Protein AF-A0A7V2LFA2-F1 (afdb_monomer_lite)

Foldseek 3Di:
DKDFDADPLRFGAFIADPVRDTQKGFDADPLFHTPDMDHDDPDQQGGSRFGQDPVRWTCPPVFTAHSVVSGTPDDDPDDDD

Radius of gyration: 14.29 Å; chains: 1; bounding box: 28×20×48 Å

pLDDT: mean 96.76, std 3.0, range [82.0, 98.69]

Secondary structure (DSSP, 8-state):
--EEEE-TTS-EEEEE-TTS-EEEEEEE-TTS-EEEEEE----SB-GGGPEE-TTS-EE-SSSEEETTTTEESS--S----

Structure (mmCIF, N/CA/C/O backbone):
data_AF-A0A7V2LFA2-F1
#
_entry.id   AF-A0A7V2LFA2-F1
#
loop_
_atom_site.group_PDB
_atom_site.id
_atom_site.type_symbol
_atom_site.label_atom_id
_atom_site.label_alt_id
_atom_site.label_comp_id
_atom_site.label_asym_id
_atom_site.label_entity_id
_atom_site.label_seq_id
_atom_site.pdbx_PDB_ins_code
_atom_site.Cartn_x
_atom_site.Cartn_y
_atom_site.Cartn_z
_atom_site.occupancy
_atom_site.B_iso_or_equiv
_atom_site.auth_seq_id
_atom_site.auth_comp_id
_atom_site.auth_asym_id
_atom_site.auth_atom_id
_atom_site.pdbx_PDB_model_num
ATOM 1 N N . MET A 1 1 ? 6.268 -11.764 -18.544 1.00 88.06 1 MET A N 1
ATOM 2 C CA . MET A 1 1 ? 6.235 -12.073 -17.095 1.00 88.06 1 MET A CA 1
ATOM 3 C C . MET A 1 1 ? 6.698 -10.834 -16.351 1.00 88.06 1 MET A C 1
ATOM 5 O O . MET A 1 1 ? 7.575 -10.152 -16.871 1.00 88.06 1 MET A O 1
ATOM 9 N N . ARG A 1 2 ? 6.138 -10.547 -15.175 1.00 94.12 2 ARG A N 1
ATOM 10 C CA . ARG A 1 2 ? 6.677 -9.535 -14.262 1.00 94.12 2 ARG A CA 1
ATOM 11 C C . ARG A 1 2 ? 7.059 -10.186 -12.941 1.00 94.12 2 ARG A C 1
ATOM 13 O O . ARG A 1 2 ? 6.400 -11.137 -12.522 1.00 94.12 2 ARG A O 1
ATOM 20 N N . PHE A 1 3 ? 8.103 -9.674 -12.304 1.00 96.62 3 PHE A N 1
ATOM 21 C CA . PHE A 1 3 ? 8.579 -10.147 -11.008 1.00 96.62 3 PHE A CA 1
ATOM 22 C C . PHE A 1 3 ? 8.454 -9.033 -9.979 1.00 96.62 3 PHE A C 1
ATOM 24 O O . PHE A 1 3 ? 8.870 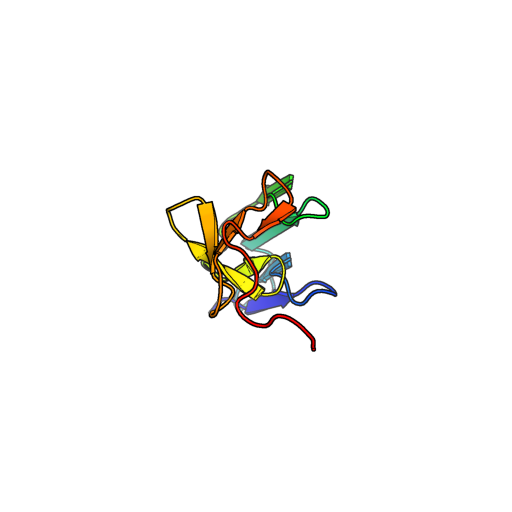-7.907 -10.243 1.00 96.62 3 PHE A O 1
ATOM 31 N N . VAL A 1 4 ? 7.880 -9.352 -8.821 1.00 97.56 4 VAL A N 1
ATOM 32 C CA . VAL A 1 4 ? 7.719 -8.419 -7.703 1.00 97.56 4 VAL A CA 1
ATOM 33 C C . VAL A 1 4 ? 8.858 -8.629 -6.715 1.00 97.56 4 VAL A C 1
ATOM 35 O O . VAL A 1 4 ? 9.019 -9.722 -6.176 1.00 97.56 4 VAL A O 1
ATOM 38 N N . HIS A 1 5 ? 9.609 -7.567 -6.450 1.00 97.62 5 HIS A N 1
ATOM 39 C CA . HIS A 1 5 ? 10.639 -7.520 -5.417 1.00 97.62 5 HIS A CA 1
ATOM 40 C C . HIS A 1 5 ? 10.081 -6.823 -4.186 1.00 97.62 5 HIS A C 1
ATOM 42 O O . HIS A 1 5 ? 9.466 -5.757 -4.294 1.00 97.62 5 HIS A O 1
ATOM 48 N N . GLN A 1 6 ? 10.286 -7.430 -3.023 1.00 98.19 6 GLN A N 1
ATOM 49 C CA . GLN A 1 6 ? 9.710 -6.965 -1.768 1.00 98.19 6 GLN A CA 1
ATOM 50 C C . GLN A 1 6 ? 10.717 -6.182 -0.919 1.00 98.19 6 GLN A C 1
ATOM 52 O O . GLN A 1 6 ? 11.925 -6.403 -0.998 1.00 98.19 6 GLN A O 1
ATOM 57 N N . ASP A 1 7 ? 10.207 -5.280 -0.084 1.00 97.19 7 ASP A N 1
ATOM 58 C CA . ASP A 1 7 ? 10.960 -4.647 0.995 1.00 97.19 7 ASP A CA 1
ATOM 59 C C . ASP A 1 7 ? 11.057 -5.547 2.246 1.00 97.19 7 ASP A C 1
ATOM 61 O O . ASP A 1 7 ? 10.557 -6.672 2.289 1.00 97.19 7 ASP A O 1
ATOM 65 N N . HIS A 1 8 ? 11.702 -5.034 3.298 1.00 97.12 8 HIS A N 1
ATOM 66 C CA . HIS A 1 8 ? 11.896 -5.742 4.568 1.00 97.12 8 HIS A CA 1
ATOM 67 C C . HIS A 1 8 ? 10.597 -6.085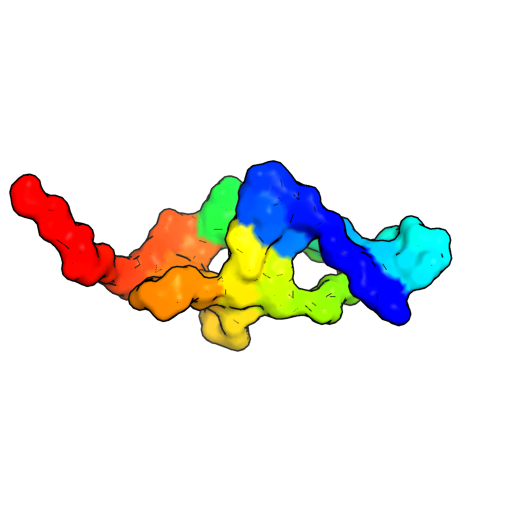 5.321 1.00 97.12 8 HIS A C 1
ATOM 69 O O . HIS A 1 8 ? 10.614 -6.968 6.176 1.00 97.12 8 HIS A O 1
ATOM 75 N N . LEU A 1 9 ? 9.479 -5.415 5.020 1.00 97.00 9 LEU A N 1
ATOM 76 C CA . LEU A 1 9 ? 8.159 -5.727 5.571 1.00 97.00 9 LEU A CA 1
ATOM 77 C C . LEU A 1 9 ? 7.337 -6.608 4.626 1.00 97.00 9 LEU A C 1
ATOM 79 O O . LEU A 1 9 ? 6.148 -6.807 4.857 1.00 97.00 9 LEU A O 1
ATOM 83 N N . SER A 1 10 ? 7.953 -7.160 3.577 1.00 97.31 10 SER A N 1
ATOM 84 C CA . SER A 1 10 ? 7.288 -7.933 2.522 1.00 97.31 10 SER A CA 1
ATOM 85 C C . SER A 1 10 ? 6.347 -7.107 1.630 1.00 97.31 10 SER A C 1
ATOM 87 O O . SER A 1 10 ? 5.549 -7.671 0.876 1.00 97.31 10 SER A O 1
ATOM 89 N N . GLY A 1 11 ? 6.418 -5.774 1.689 1.00 97.56 11 GLY A N 1
ATOM 90 C CA . GLY A 1 11 ? 5.671 -4.900 0.793 1.00 97.56 11 GLY A CA 1
ATOM 91 C C . GLY A 1 11 ? 6.286 -4.851 -0.601 1.00 97.56 11 GLY A C 1
ATOM 92 O O . GLY A 1 11 ? 7.501 -4.925 -0.739 1.00 97.56 11 GLY A O 1
ATOM 93 N N . THR A 1 12 ? 5.471 -4.714 -1.649 1.00 98.25 12 THR A N 1
ATOM 94 C CA . THR A 1 12 ? 5.981 -4.511 -3.022 1.00 98.25 12 THR A CA 1
ATOM 95 C C . THR A 1 12 ? 6.876 -3.276 -3.066 1.00 98.25 12 THR A C 1
ATOM 97 O O . THR A 1 12 ? 6.438 -2.227 -2.610 1.00 98.25 12 THR A O 1
ATOM 100 N N . ALA A 1 13 ? 8.078 -3.372 -3.634 1.00 98.19 13 ALA A N 1
ATOM 101 C CA . ALA A 1 13 ? 9.024 -2.259 -3.739 1.00 98.19 13 ALA A CA 1
ATOM 102 C C . ALA A 1 13 ? 9.398 -1.942 -5.194 1.00 98.19 13 ALA A C 1
ATOM 104 O O . ALA A 1 13 ? 9.267 -0.799 -5.631 1.00 98.19 13 ALA A O 1
ATOM 105 N N . VAL A 1 14 ? 9.832 -2.950 -5.955 1.00 98.38 14 VAL A N 1
ATOM 106 C CA . VAL A 1 14 ? 10.295 -2.815 -7.348 1.00 98.38 14 VAL A CA 1
ATOM 107 C C . VAL A 1 14 ? 9.697 -3.934 -8.189 1.00 98.38 14 VAL A C 1
ATOM 109 O O . VAL A 1 14 ? 9.469 -5.034 -7.688 1.00 98.38 14 VAL A O 1
ATOM 112 N N . ILE A 1 15 ? 9.452 -3.665 -9.469 1.00 98.25 15 ILE A N 1
ATOM 113 C CA . ILE A 1 15 ? 8.931 -4.640 -10.420 1.00 98.25 15 ILE A CA 1
ATOM 114 C C . ILE A 1 15 ? 9.804 -4.669 -11.657 1.00 98.25 15 ILE A C 1
ATOM 116 O O . ILE A 1 15 ? 10.084 -3.625 -12.245 1.00 98.25 15 ILE A O 1
ATOM 120 N N . THR A 1 16 ? 10.197 -5.875 -12.062 1.00 98.12 16 THR A N 1
ATOM 121 C CA . THR A 1 16 ? 11.035 -6.096 -13.243 1.00 98.12 16 THR A CA 1
ATOM 122 C C . THR A 1 16 ? 10.321 -6.917 -14.311 1.00 98.12 16 THR A C 1
ATOM 124 O O . THR A 1 16 ? 9.470 -7.755 -13.994 1.00 98.12 16 THR A O 1
ATOM 127 N N . ASN A 1 17 ? 10.663 -6.689 -15.580 1.00 97.25 17 ASN A N 1
ATOM 128 C CA . ASN A 1 17 ? 10.243 -7.543 -16.697 1.00 97.25 17 ASN A CA 1
ATOM 129 C C . ASN A 1 17 ? 11.116 -8.815 -16.805 1.00 97.25 17 ASN A C 1
ATOM 131 O O . ASN A 1 17 ? 11.931 -9.111 -15.929 1.00 97.25 17 ASN A O 1
ATOM 135 N N . THR A 1 18 ? 10.915 -9.596 -17.871 1.00 97.50 18 THR A N 1
ATOM 136 C CA . THR A 1 18 ? 11.678 -10.823 -18.169 1.00 97.50 18 THR A CA 1
ATOM 137 C C . THR A 1 18 ? 13.154 -10.589 -18.439 1.00 97.50 18 THR A C 1
ATOM 139 O O . THR A 1 18 ? 13.949 -11.493 -18.205 1.00 97.50 18 THR A O 1
ATOM 142 N N . ASP A 1 19 ? 13.505 -9.389 -18.885 1.00 97.81 19 ASP A N 1
ATOM 143 C CA . ASP A 1 19 ? 14.869 -8.992 -19.226 1.00 97.81 19 ASP A CA 1
ATOM 144 C C . ASP A 1 19 ? 15.608 -8.386 -18.017 1.00 97.81 19 ASP A C 1
ATOM 146 O O . ASP A 1 19 ? 16.783 -8.038 -18.102 1.00 97.81 19 ASP A O 1
ATOM 150 N N . GLY A 1 20 ? 14.937 -8.305 -16.859 1.00 96.62 20 GLY A N 1
ATOM 151 C CA . GLY A 1 20 ? 15.486 -7.771 -15.612 1.00 96.62 20 GLY A CA 1
ATOM 152 C C . GLY A 1 20 ? 15.418 -6.246 -15.494 1.00 96.62 20 GLY A C 1
ATOM 153 O O . GLY A 1 20 ? 15.944 -5.690 -14.533 1.00 96.62 20 GLY A O 1
ATOM 154 N N . GLU A 1 21 ? 14.757 -5.563 -16.427 1.00 97.94 21 GLU A N 1
ATOM 155 C CA . GLU A 1 21 ? 14.618 -4.106 -16.416 1.00 97.94 21 GLU A CA 1
ATOM 156 C C . GLU A 1 21 ? 13.518 -3.668 -15.442 1.00 97.94 21 GLU A C 1
ATOM 158 O O . GLU A 1 21 ? 12.450 -4.286 -15.384 1.00 97.94 21 GLU A O 1
ATOM 163 N N . GLU A 1 22 ? 13.752 -2.582 -14.695 1.00 97.81 22 GLU A N 1
ATOM 164 C CA . GLU A 1 22 ? 12.734 -1.974 -13.830 1.00 97.81 22 GLU A CA 1
ATOM 165 C C . GLU A 1 22 ? 11.603 -1.373 -14.677 1.00 97.81 22 GLU A C 1
ATOM 167 O O . GLU A 1 22 ? 11.809 -0.463 -15.477 1.00 97.81 22 GLU A O 1
ATOM 172 N N . VAL A 1 23 ? 10.384 -1.864 -14.456 1.00 98.12 23 VAL A N 1
ATOM 173 C CA . VAL A 1 23 ? 9.155 -1.395 -15.118 1.00 98.12 23 VAL A CA 1
ATOM 174 C C . VAL A 1 23 ? 8.213 -0.657 -14.170 1.00 98.12 23 VAL A C 1
ATOM 176 O O . VAL A 1 23 ? 7.193 -0.116 -14.605 1.00 98.12 23 VAL A O 1
ATOM 179 N N . GLY A 1 24 ? 8.537 -0.627 -12.879 1.00 98.19 24 GLY A N 1
ATOM 180 C CA . GLY A 1 24 ? 7.845 0.186 -11.894 1.00 98.19 24 GLY A CA 1
ATOM 181 C C . GLY A 1 24 ? 8.401 0.014 -10.491 1.00 98.19 24 GLY A C 1
ATOM 182 O O . GLY A 1 24 ? 8.996 -1.010 -10.155 1.00 98.19 24 GLY A O 1
ATOM 183 N N . SER A 1 25 ? 8.167 1.012 -9.652 1.00 98.31 25 SER A N 1
ATOM 184 C CA . SER A 1 25 ? 8.486 0.956 -8.231 1.00 98.31 25 SER A CA 1
ATOM 185 C C . SER A 1 25 ? 7.485 1.747 -7.399 1.00 98.31 25 SER A C 1
ATOM 187 O O . SER A 1 25 ? 6.693 2.557 -7.894 1.00 98.31 25 SER A O 1
ATOM 189 N N . ILE A 1 26 ? 7.474 1.464 -6.103 1.00 98.56 26 ILE A N 1
ATOM 190 C CA . ILE A 1 26 ? 6.617 2.121 -5.126 1.00 98.56 26 ILE A CA 1
ATOM 191 C C . ILE A 1 26 ? 7.380 2.301 -3.817 1.00 98.56 26 ILE A C 1
ATOM 193 O O . ILE A 1 26 ? 8.181 1.462 -3.412 1.00 98.56 26 ILE A O 1
ATOM 197 N N . LYS A 1 27 ? 7.151 3.436 -3.159 1.00 98.31 27 LYS A N 1
ATOM 198 C CA . LYS A 1 27 ? 7.681 3.740 -1.830 1.00 98.31 27 LYS A CA 1
ATOM 199 C C . LYS A 1 27 ? 6.528 4.122 -0.925 1.00 98.31 27 LYS A C 1
ATOM 201 O O . LYS A 1 27 ? 5.604 4.805 -1.367 1.00 98.31 27 LYS A O 1
ATOM 206 N N . TYR A 1 28 ? 6.625 3.742 0.340 1.00 98.50 28 TYR A N 1
ATOM 207 C CA . TYR A 1 28 ? 5.600 4.003 1.343 1.00 98.50 28 TYR A CA 1
ATOM 208 C C . TYR A 1 28 ? 6.090 5.009 2.386 1.00 98.50 28 TYR A C 1
ATOM 210 O O . TYR A 1 28 ? 7.287 5.104 2.672 1.00 98.50 28 TYR A O 1
ATOM 218 N N . TYR A 1 29 ? 5.158 5.755 2.968 1.00 98.19 29 TYR A N 1
ATOM 219 C CA . TYR A 1 29 ? 5.332 6.332 4.296 1.00 98.19 29 TYR A CA 1
ATOM 220 C C . TYR A 1 29 ? 5.308 5.220 5.362 1.00 98.19 29 TYR A C 1
ATOM 222 O O . TYR A 1 29 ? 4.870 4.106 5.065 1.00 98.19 29 TYR A O 1
ATOM 230 N N . PRO A 1 30 ? 5.744 5.490 6.610 1.00 97.44 30 PRO A N 1
ATOM 231 C CA . PRO A 1 30 ? 5.849 4.459 7.649 1.00 97.44 30 PRO A CA 1
ATOM 232 C C . PRO A 1 30 ? 4.564 3.655 7.913 1.00 97.44 30 PRO A C 1
ATOM 234 O O . PRO A 1 30 ? 4.649 2.491 8.286 1.00 97.44 30 PRO A O 1
ATOM 237 N N . TYR A 1 31 ? 3.392 4.257 7.689 1.00 98.31 31 TYR A N 1
ATOM 238 C CA . TYR A 1 31 ? 2.078 3.632 7.890 1.00 98.31 31 TYR A CA 1
ATOM 239 C C . TYR A 1 31 ? 1.404 3.166 6.587 1.00 98.31 31 TYR A C 1
ATOM 241 O O . TYR A 1 31 ? 0.204 2.926 6.553 1.00 98.31 31 TYR A O 1
ATOM 249 N N . GLY A 1 32 ? 2.161 3.025 5.498 1.00 97.88 32 GLY A N 1
ATOM 250 C CA . GLY A 1 32 ? 1.689 2.349 4.285 1.00 97.88 32 GLY A CA 1
ATOM 251 C C . GLY A 1 32 ? 1.031 3.225 3.225 1.00 97.88 32 GLY A C 1
ATOM 252 O O . GLY A 1 32 ? 0.689 2.713 2.155 1.00 97.88 32 GLY A O 1
ATOM 253 N N . GLU A 1 33 ? 0.894 4.532 3.468 1.00 98.06 33 GLU A N 1
ATOM 254 C CA . GLU A 1 33 ? 0.455 5.467 2.431 1.00 98.06 33 GLU A CA 1
ATOM 255 C C . GLU A 1 33 ? 1.515 5.536 1.324 1.00 98.06 33 GLU A C 1
ATOM 257 O O . GLU A 1 33 ? 2.720 5.486 1.588 1.00 98.06 33 GLU A O 1
ATOM 262 N N . THR A 1 34 ? 1.082 5.630 0.067 1.00 97.12 34 THR A N 1
ATOM 263 C CA . THR A 1 34 ? 2.007 5.693 -1.069 1.00 97.12 34 THR A CA 1
ATOM 264 C C . THR A 1 34 ? 2.729 7.038 -1.075 1.00 97.12 34 THR A C 1
ATOM 266 O O . THR A 1 34 ? 2.133 8.072 -1.350 1.00 97.12 34 THR A O 1
ATOM 269 N N . ARG A 1 35 ? 4.039 7.019 -0.822 1.00 97.94 35 ARG A N 1
ATOM 270 C CA . ARG A 1 35 ? 4.903 8.203 -0.894 1.00 97.94 35 ARG A CA 1
ATOM 271 C C . ARG A 1 35 ? 5.234 8.580 -2.335 1.00 97.94 35 ARG A C 1
ATOM 273 O O . ARG A 1 35 ? 5.324 9.756 -2.666 1.00 97.94 35 ARG A O 1
ATOM 280 N N . SER A 1 36 ? 5.479 7.585 -3.182 1.00 98.00 36 SER A N 1
ATOM 281 C CA . SER A 1 36 ? 5.746 7.783 -4.609 1.00 98.00 36 SER A CA 1
ATOM 282 C C . SER A 1 36 ? 5.585 6.474 -5.366 1.00 98.00 36 SER A C 1
ATOM 284 O O . SER A 1 36 ? 5.915 5.419 -4.824 1.00 98.00 36 SER A O 1
ATOM 286 N N . THR A 1 37 ? 5.178 6.547 -6.629 1.00 97.94 37 THR A N 1
ATOM 287 C CA . THR A 1 37 ? 5.173 5.408 -7.550 1.00 97.94 37 THR A CA 1
ATOM 288 C C . THR A 1 37 ? 5.716 5.818 -8.914 1.00 97.94 37 THR A C 1
ATOM 290 O O . THR A 1 37 ? 5.590 6.976 -9.313 1.00 97.94 37 THR A O 1
ATOM 293 N N . THR A 1 38 ? 6.341 4.877 -9.609 1.00 98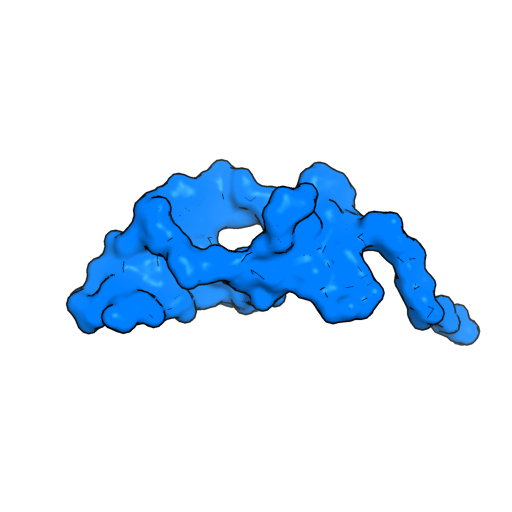.19 38 THR A N 1
ATOM 294 C CA . THR A 1 38 ? 6.818 5.026 -10.984 1.00 98.19 38 THR A CA 1
ATOM 295 C C . THR A 1 38 ? 6.363 3.824 -11.808 1.00 98.19 38 THR A C 1
ATOM 297 O O . THR A 1 38 ? 6.153 2.732 -11.273 1.00 98.19 38 THR A O 1
ATOM 300 N N . GLY A 1 39 ? 6.231 4.018 -13.121 1.00 96.88 39 GLY A N 1
ATOM 301 C CA . GLY A 1 39 ? 5.926 2.935 -14.052 1.00 96.88 39 GLY A CA 1
ATOM 302 C C . GLY A 1 39 ? 4.593 2.237 -13.768 1.00 96.88 39 GLY A C 1
ATOM 303 O O . GLY A 1 39 ? 3.616 2.865 -13.362 1.00 96.88 39 GLY A O 1
ATOM 304 N N . THR A 1 40 ? 4.536 0.930 -14.021 1.00 93.56 40 THR A N 1
ATOM 305 C CA . THR A 1 40 ? 3.325 0.116 -13.838 1.00 93.56 40 THR A CA 1
ATOM 306 C C . THR A 1 40 ? 3.580 -0.996 -12.834 1.00 93.56 40 THR A C 1
ATOM 308 O O . THR A 1 40 ? 4.480 -1.814 -13.029 1.00 93.56 40 THR A O 1
ATOM 311 N N . LEU A 1 41 ? 2.753 -1.053 -11.785 1.00 94.69 41 LEU A N 1
ATOM 312 C CA . LEU A 1 41 ? 2.901 -2.063 -10.740 1.00 94.69 41 LEU A CA 1
ATOM 313 C C . LEU A 1 41 ? 2.248 -3.418 -11.094 1.00 94.69 41 LEU A C 1
ATOM 315 O O . LEU A 1 41 ? 2.737 -4.460 -10.697 1.00 94.69 41 LEU A O 1
ATOM 319 N N . GLU A 1 42 ? 1.130 -3.450 -11.821 1.00 91.62 42 GLU A N 1
ATOM 320 C CA . GLU A 1 42 ? 0.400 -4.708 -12.122 1.00 91.62 42 GLU A CA 1
ATOM 321 C C . GLU A 1 42 ? 0.163 -5.634 -10.898 1.00 91.62 42 GLU A C 1
ATOM 323 O O . GLU A 1 42 ? 0.059 -6.850 -11.033 1.00 91.62 42 GLU A O 1
ATOM 328 N N . THR A 1 43 ? 0.077 -5.065 -9.690 1.00 95.06 43 THR A N 1
ATOM 329 C CA . THR A 1 43 ? -0.225 -5.781 -8.445 1.00 95.06 43 THR A CA 1
ATOM 330 C C . THR A 1 43 ? -1.061 -4.903 -7.522 1.00 95.06 43 THR A C 1
ATOM 332 O O . THR A 1 43 ? -0.827 -3.697 -7.394 1.00 95.06 43 THR A O 1
ATOM 335 N N . ASP A 1 44 ? -2.034 -5.525 -6.867 1.00 96.56 44 ASP A N 1
ATOM 336 C CA . ASP A 1 44 ? -2.843 -4.941 -5.799 1.00 96.56 44 ASP A CA 1
ATOM 337 C C . ASP A 1 44 ? -2.233 -5.199 -4.409 1.00 96.56 44 ASP A C 1
ATOM 339 O O . ASP A 1 44 ? -2.546 -4.493 -3.450 1.00 96.56 44 ASP A O 1
ATOM 343 N N . LYS A 1 45 ? -1.301 -6.153 -4.294 1.00 97.56 45 LYS A N 1
ATOM 344 C CA . LYS A 1 45 ? -0.512 -6.390 -3.082 1.00 97.56 45 LYS A CA 1
ATOM 345 C C . LYS A 1 45 ? 0.571 -5.328 -2.956 1.00 97.56 45 LYS A C 1
ATOM 347 O O . LYS A 1 45 ? 1.507 -5.296 -3.759 1.00 97.56 45 LYS A O 1
ATOM 352 N N . LYS A 1 46 ? 0.445 -4.461 -1.953 1.00 97.88 46 LYS A N 1
ATOM 353 C CA . LYS A 1 46 ? 1.332 -3.310 -1.732 1.00 97.88 46 LYS A CA 1
ATOM 354 C C . LYS A 1 46 ? 1.966 -3.374 -0.345 1.00 97.88 46 LYS A C 1
ATOM 356 O O . LYS A 1 46 ? 2.732 -4.301 -0.095 1.00 97.88 46 LYS A O 1
ATOM 361 N N . PHE A 1 47 ? 1.684 -2.423 0.545 1.00 98.44 47 PHE A N 1
ATOM 362 C CA . PHE A 1 47 ? 2.292 -2.343 1.873 1.00 98.44 47 PHE A CA 1
ATOM 363 C C . PHE A 1 47 ? 2.115 -3.640 2.675 1.00 98.44 47 PHE A C 1
ATOM 365 O O . PHE A 1 47 ? 1.023 -4.205 2.749 1.00 98.44 47 PHE A O 1
ATOM 372 N N . THR A 1 48 ? 3.202 -4.132 3.277 1.00 98.06 48 THR A N 1
ATOM 373 C CA . THR A 1 48 ? 3.257 -5.402 4.037 1.00 98.06 48 THR A CA 1
ATOM 374 C C . THR A 1 48 ? 2.685 -6.630 3.302 1.00 98.06 48 THR A C 1
ATOM 376 O O . THR A 1 48 ? 2.197 -7.581 3.917 1.00 98.06 48 THR A O 1
ATOM 379 N N . GLY A 1 49 ? 2.673 -6.590 1.966 1.00 97.62 49 GLY A N 1
ATOM 380 C CA . GLY A 1 49 ? 2.143 -7.652 1.112 1.00 97.62 49 GLY A CA 1
ATOM 381 C C . GLY A 1 49 ? 0.614 -7.768 1.099 1.00 97.62 49 GLY A C 1
ATOM 382 O O . GLY A 1 49 ? 0.091 -8.719 0.517 1.00 97.62 49 GLY A O 1
ATOM 383 N N . GLN A 1 50 ? -0.110 -6.828 1.715 1.00 98.44 50 GLN A N 1
ATOM 384 C CA . GLN A 1 50 ? -1.572 -6.852 1.758 1.00 98.44 50 GLN A CA 1
ATOM 385 C C . GLN A 1 50 ? -2.188 -6.211 0.521 1.00 98.44 50 GLN A C 1
ATOM 387 O O . GLN A 1 50 ? -1.604 -5.312 -0.092 1.00 98.44 50 GLN A O 1
ATOM 392 N N . ARG A 1 51 ? -3.394 -6.667 0.174 1.00 98.25 51 ARG A N 1
ATOM 393 C CA . ARG A 1 51 ? -4.165 -6.114 -0.937 1.00 98.25 51 ARG A CA 1
ATOM 394 C C . ARG A 1 51 ? -4.685 -4.727 -0.569 1.00 98.25 51 ARG A C 1
ATOM 396 O O . ARG A 1 51 ? -5.450 -4.617 0.385 1.00 98.25 51 ARG A O 1
ATOM 403 N N . LEU A 1 52 ? -4.300 -3.712 -1.335 1.00 98.25 52 LEU A N 1
ATOM 404 C CA . LEU A 1 52 ? -4.984 -2.424 -1.360 1.00 98.25 52 LEU A CA 1
ATOM 405 C C . LEU A 1 52 ? -6.201 -2.561 -2.276 1.00 98.25 52 LEU A C 1
ATOM 407 O O . LEU A 1 52 ? -6.037 -2.894 -3.449 1.00 98.25 52 LEU A O 1
ATOM 411 N N . ASP A 1 53 ? -7.397 -2.349 -1.743 1.00 97.00 53 ASP A N 1
ATOM 412 C CA . ASP A 1 53 ? -8.623 -2.388 -2.538 1.00 97.00 53 ASP A CA 1
ATOM 413 C C . ASP A 1 53 ? -9.005 -1.006 -3.102 1.00 97.00 53 ASP A C 1
ATOM 415 O O . ASP A 1 53 ? -8.369 0.012 -2.814 1.00 97.00 53 ASP A O 1
ATOM 419 N N . ASP A 1 54 ? -10.077 -0.970 -3.894 1.00 96.44 54 ASP A N 1
ATOM 420 C CA . ASP A 1 54 ? -10.571 0.256 -4.533 1.00 96.44 54 ASP A CA 1
ATOM 421 C C . ASP A 1 54 ? -11.157 1.275 -3.538 1.00 96.44 54 ASP A C 1
ATOM 423 O O . ASP A 1 54 ? -11.400 2.425 -3.901 1.00 96.44 54 ASP A O 1
ATOM 427 N N . THR A 1 55 ? -11.368 0.886 -2.275 1.00 96.94 55 THR A N 1
ATOM 428 C CA . THR A 1 55 ? -11.768 1.807 -1.200 1.00 96.94 55 THR A CA 1
ATOM 429 C C . THR A 1 55 ? -10.581 2.584 -0.631 1.00 96.94 55 THR A C 1
ATOM 431 O O . THR A 1 55 ? -10.777 3.535 0.123 1.00 96.94 55 THR A O 1
ATOM 434 N N . GLY A 1 56 ? -9.349 2.211 -0.998 1.00 97.06 56 GLY A N 1
ATOM 435 C CA . GLY A 1 56 ? -8.124 2.782 -0.444 1.00 97.06 56 GLY A CA 1
ATOM 436 C C . GLY A 1 56 ? -7.693 2.136 0.875 1.00 97.06 56 GLY A C 1
ATOM 437 O O . GLY A 1 56 ? -6.782 2.642 1.529 1.00 97.06 56 GLY A O 1
ATOM 438 N N . LEU A 1 57 ? -8.315 1.018 1.260 1.00 98.44 57 LEU A N 1
ATOM 439 C CA . LEU A 1 57 ? -8.010 0.289 2.485 1.00 98.44 57 LEU A CA 1
ATOM 440 C C . LEU A 1 57 ? -7.213 -0.982 2.190 1.00 98.44 57 LEU A C 1
ATOM 442 O O . LEU A 1 57 ? -7.406 -1.666 1.183 1.00 98.44 57 LEU A O 1
ATOM 446 N N . TYR A 1 58 ? -6.325 -1.333 3.115 1.00 98.69 58 TY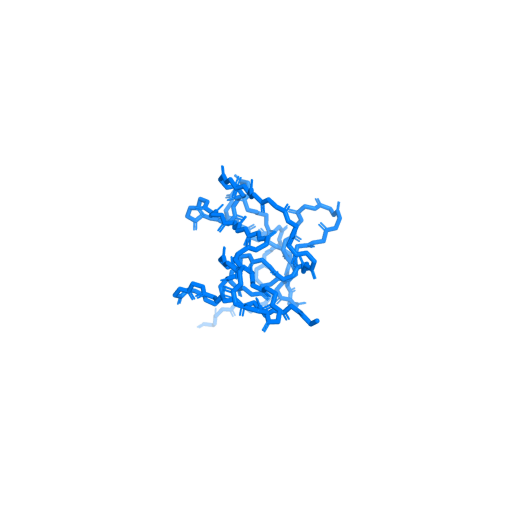R A N 1
ATOM 447 C CA . TYR A 1 58 ? -5.602 -2.596 3.073 1.00 98.69 58 TYR A CA 1
ATOM 448 C C . TYR A 1 58 ? -6.415 -3.705 3.734 1.00 98.69 58 TYR A C 1
ATOM 450 O O . TYR A 1 58 ? -6.779 -3.608 4.907 1.00 98.69 58 TYR A O 1
ATOM 458 N N . TYR A 1 59 ? -6.650 -4.794 3.007 1.00 98.44 59 TYR A N 1
ATOM 459 C CA . TYR A 1 59 ? -7.323 -5.975 3.536 1.00 98.44 59 TYR A CA 1
ATOM 460 C C . TYR A 1 59 ? -6.319 -6.925 4.206 1.00 98.44 59 TYR A C 1
ATOM 462 O O . TYR A 1 59 ? -5.566 -7.616 3.522 1.00 98.44 59 TYR A O 1
ATOM 470 N N . TYR A 1 60 ? -6.340 -6.991 5.543 1.00 97.88 60 TYR A N 1
ATOM 471 C CA . TYR A 1 60 ? -5.501 -7.881 6.369 1.00 97.88 60 TYR A CA 1
ATOM 472 C C . TYR A 1 60 ? -6.231 -9.178 6.762 1.00 97.88 60 TYR A C 1
ATOM 474 O O . TYR A 1 60 ? -5.988 -9.747 7.828 1.00 97.88 60 TYR A O 1
ATOM 482 N N . ASN A 1 61 ? -7.155 -9.653 5.925 1.00 96.69 61 ASN A N 1
ATOM 483 C CA . ASN A 1 61 ? -8.048 -10.793 6.173 1.00 96.69 61 ASN A CA 1
ATOM 484 C C . ASN A 1 61 ? -9.094 -10.558 7.277 1.00 96.69 61 ASN A C 1
ATOM 486 O O . ASN A 1 61 ? -10.292 -10.583 7.005 1.00 96.69 61 ASN A O 1
ATOM 490 N N . ALA A 1 62 ? -8.659 -10.309 8.514 1.00 96.94 62 ALA A N 1
ATOM 491 C CA . ALA A 1 62 ? -9.550 -10.128 9.661 1.00 96.94 62 ALA A CA 1
ATOM 492 C C . ALA A 1 62 ? -10.127 -8.707 9.761 1.00 96.94 62 ALA A C 1
ATOM 494 O O . ALA A 1 62 ? -11.225 -8.514 10.276 1.00 96.94 62 ALA A O 1
ATOM 495 N N . ARG A 1 63 ? -9.372 -7.703 9.301 1.00 97.69 63 ARG A N 1
ATOM 496 C CA . ARG A 1 63 ? -9.724 -6.283 9.411 1.00 97.69 63 ARG A CA 1
ATOM 497 C C . ARG A 1 63 ? -9.223 -5.499 8.206 1.00 97.69 63 ARG A C 1
ATOM 499 O O . ARG A 1 63 ? -8.256 -5.898 7.556 1.00 97.69 63 ARG A O 1
ATOM 506 N N . TYR A 1 64 ? -9.854 -4.356 7.969 1.00 98.44 64 TYR A N 1
ATOM 507 C CA . TYR A 1 64 ? -9.373 -3.351 7.028 1.00 98.44 64 TYR A CA 1
ATOM 508 C C . TYR A 1 64 ? -8.517 -2.311 7.751 1.00 98.44 64 TYR A C 1
ATOM 510 O O . TYR A 1 64 ? -8.859 -1.861 8.849 1.00 98.44 64 TYR A O 1
ATOM 518 N N . TYR A 1 65 ? -7.394 -1.957 7.139 1.00 98.69 65 TYR A N 1
ATOM 519 C CA . TYR A 1 65 ? -6.424 -0.994 7.642 1.00 98.69 65 TYR A CA 1
ATOM 520 C C . TYR A 1 65 ? -6.413 0.256 6.768 1.00 98.69 65 TYR A C 1
ATOM 522 O O . TYR A 1 65 ? -6.270 0.162 5.549 1.00 98.69 65 TYR A O 1
ATOM 530 N N . ASP A 1 66 ? -6.545 1.417 7.401 1.00 98.62 66 ASP A N 1
ATOM 531 C CA . ASP A 1 66 ? -6.442 2.719 6.758 1.00 98.62 66 ASP A CA 1
ATOM 532 C C . ASP A 1 66 ? -5.027 3.273 6.954 1.00 98.62 66 ASP A C 1
A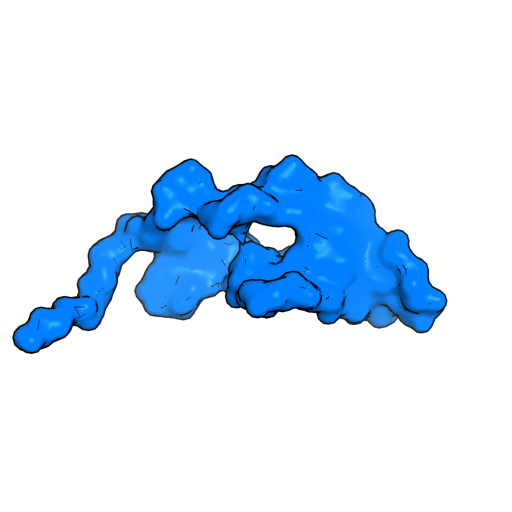TOM 534 O O . ASP A 1 66 ? -4.610 3.615 8.068 1.00 98.62 66 ASP A O 1
ATOM 538 N N . SER A 1 67 ? -4.285 3.359 5.851 1.00 98.12 67 SER A N 1
ATOM 539 C CA . SER A 1 67 ? -2.910 3.848 5.854 1.00 98.12 67 SER A CA 1
ATOM 540 C C . SER A 1 67 ? -2.786 5.360 6.038 1.00 98.12 67 SER A C 1
ATOM 542 O O . SER A 1 67 ? -1.715 5.827 6.416 1.00 98.12 67 SER A O 1
ATOM 544 N N . THR A 1 68 ? -3.855 6.127 5.793 1.00 97.94 68 THR A N 1
ATOM 545 C CA . THR A 1 68 ? -3.847 7.596 5.932 1.00 97.94 68 THR A CA 1
ATOM 546 C C . THR A 1 68 ? -3.814 8.021 7.401 1.00 97.94 68 THR A C 1
ATOM 548 O O . THR A 1 68 ? -3.178 9.007 7.766 1.00 97.94 68 THR A O 1
ATOM 551 N N . ILE A 1 69 ? -4.450 7.229 8.270 1.00 97.56 69 ILE A N 1
ATOM 552 C CA . ILE A 1 69 ? -4.501 7.443 9.725 1.00 97.56 69 ILE A CA 1
ATOM 553 C C . ILE A 1 69 ? -3.702 6.400 10.520 1.00 97.56 69 ILE A C 1
ATOM 555 O O . ILE A 1 69 ? -3.648 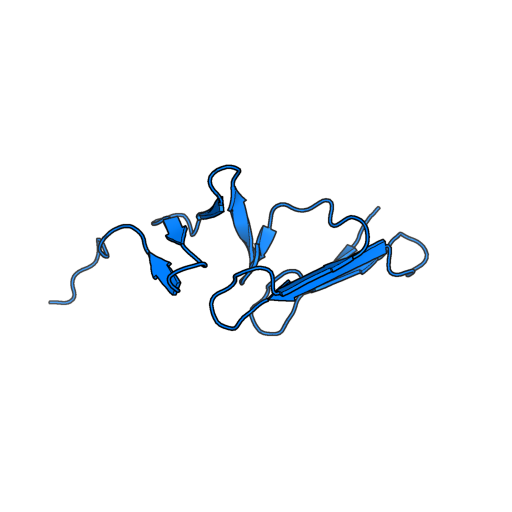6.456 11.751 1.00 97.56 69 ILE A O 1
ATOM 559 N N . GLY A 1 70 ? -3.100 5.433 9.828 1.00 97.94 70 GLY A N 1
ATOM 560 C CA . GLY A 1 70 ? -2.217 4.424 10.396 1.00 97.94 70 GLY A CA 1
ATOM 561 C C . GLY A 1 70 ? -2.889 3.440 11.356 1.00 97.94 70 GLY A C 1
ATOM 562 O O . GLY A 1 70 ? -2.261 3.029 12.334 1.00 97.94 70 GLY A O 1
ATOM 563 N N . ARG A 1 71 ? -4.156 3.061 11.128 1.00 98.25 71 ARG A N 1
ATOM 564 C CA . ARG A 1 71 ? -4.900 2.154 12.027 1.00 98.25 71 ARG A CA 1
ATOM 565 C C . ARG A 1 71 ? -5.945 1.297 11.322 1.00 98.25 71 ARG A C 1
ATOM 567 O O . ARG A 1 71 ? -6.417 1.620 10.240 1.00 98.25 71 ARG A O 1
ATOM 574 N N . PHE A 1 72 ? -6.357 0.222 11.991 1.00 98.50 72 PHE A N 1
ATOM 575 C CA . PHE A 1 72 ? -7.538 -0.538 11.592 1.00 98.50 72 PHE A CA 1
ATOM 576 C C . PHE A 1 72 ? -8.815 0.284 11.782 1.00 98.50 72 PHE A C 1
ATOM 578 O O . PHE A 1 72 ? -8.946 1.015 12.765 1.00 98.50 72 PHE A O 1
ATOM 585 N N . ILE A 1 73 ? -9.767 0.124 10.860 1.00 98.00 73 ILE A N 1
ATOM 586 C CA . ILE A 1 73 ? -11.064 0.821 10.907 1.00 98.00 73 ILE A CA 1
ATOM 587 C C . ILE A 1 73 ? -12.077 0.149 11.846 1.00 98.00 73 ILE A C 1
ATOM 589 O O . ILE A 1 73 ? -13.186 0.643 12.033 1.00 98.00 73 ILE A O 1
ATOM 593 N N . SER A 1 74 ? -11.703 -0.979 12.450 1.00 97.25 74 SER A N 1
ATOM 594 C CA . SER A 1 74 ? -12.499 -1.701 13.438 1.00 97.25 74 SER A CA 1
ATOM 595 C C . SER A 1 74 ? -11.636 -2.117 14.629 1.00 97.25 74 SER A C 1
ATOM 597 O O . SER A 1 74 ? -10.421 -2.320 14.504 1.00 97.25 74 SER A O 1
ATOM 599 N N . ALA A 1 75 ? -12.278 -2.284 15.787 1.00 95.88 75 ALA A N 1
ATOM 600 C CA . ALA A 1 75 ? -11.636 -2.850 16.969 1.00 95.88 75 ALA A CA 1
ATOM 601 C C . ALA A 1 75 ? -11.090 -4.261 16.685 1.00 95.88 75 ALA A C 1
ATOM 603 O O . ALA A 1 75 ? -11.538 -4.943 15.757 1.00 95.88 75 ALA A O 1
ATOM 604 N N . ASP A 1 76 ? -10.099 -4.682 17.472 1.00 95.31 76 ASP A N 1
ATOM 605 C CA . ASP A 1 76 ? -9.653 -6.074 17.448 1.00 95.31 76 ASP A CA 1
ATOM 606 C C . ASP A 1 76 ? -10.754 -6.982 18.002 1.00 95.31 76 ASP A C 1
ATOM 608 O O . ASP A 1 76 ? -11.375 -6.659 19.014 1.00 95.31 76 ASP A O 1
ATOM 612 N N . THR A 1 77 ? -11.011 -8.102 17.331 1.00 92.06 77 THR A N 1
ATOM 613 C CA . THR A 1 77 ? -11.986 -9.094 17.795 1.00 92.06 77 THR A CA 1
ATOM 614 C C . THR A 1 77 ? -11.421 -9.968 18.911 1.00 92.06 77 THR A C 1
ATOM 616 O O . THR A 1 77 ? -12.189 -10.580 19.648 1.00 92.06 77 THR A O 1
ATOM 619 N N . LEU A 1 78 ? -10.091 -10.048 19.035 1.00 92.06 78 LEU A N 1
ATOM 620 C CA . LEU A 1 78 ? -9.415 -10.766 20.108 1.00 92.06 78 LEU A CA 1
ATOM 621 C C . LEU A 1 78 ? -9.058 -9.784 21.226 1.00 92.06 78 LEU A C 1
ATOM 623 O O . LEU A 1 78 ? -8.127 -8.990 21.108 1.00 92.06 78 LEU A O 1
ATOM 627 N N . VAL A 1 79 ? -9.802 -9.859 22.327 1.00 89.12 79 VAL A N 1
ATOM 628 C CA . VAL A 1 79 ? -9.509 -9.114 23.556 1.00 89.12 79 VAL A CA 1
ATOM 629 C C . VAL A 1 79 ? -8.760 -10.052 24.509 1.00 89.12 79 VAL A C 1
ATOM 631 O O . VAL A 1 79 ? -9.325 -11.086 24.873 1.00 89.12 79 VAL A O 1
ATOM 634 N N . PRO A 1 80 ? -7.502 -9.752 24.890 1.00 83.31 80 PRO A N 1
ATOM 635 C CA . PRO A 1 80 ? -6.760 -10.561 25.854 1.00 83.31 80 PRO A CA 1
ATOM 636 C C . PRO A 1 80 ? -7.479 -10.616 27.208 1.00 83.31 80 PRO A C 1
ATOM 638 O O . PRO A 1 80 ? -8.018 -9.603 27.657 1.00 83.31 80 PRO A O 1
ATOM 641 N N . SER A 1 81 ? -7.480 -11.795 27.834 1.00 82.00 81 SER A N 1
ATOM 642 C CA . SER A 1 81 ? -8.002 -12.039 29.187 1.00 82.00 81 SER A CA 1
ATOM 643 C C . SER A 1 81 ? -7.036 -11.599 30.276 1.00 82.00 81 SER A C 1
ATOM 645 O O . SER A 1 81 ? -5.831 -11.898 30.098 1.00 82.00 81 SER A O 1
#

Sequence (81 aa):
MRFVHQDHLSGTAVITNTDGEEVGSIKYYPYGETRSTTGTLETDKKFTGQRLDDTGLYYYNARYYDSTIGRFISADTLVPS